Protein AF-A0A6P5XX52-F1 (afdb_monomer_lite)

Organism: Durio zibethinus (NCBI:txid66656)

Structure (mmCIF, N/CA/C/O backbone):
data_AF-A0A6P5XX52-F1
#
_entry.id   AF-A0A6P5XX52-F1
#
loop_
_atom_site.group_PDB
_atom_site.id
_atom_site.type_symbol
_atom_site.label_atom_id
_atom_site.label_alt_id
_atom_site.label_comp_id
_atom_site.label_asym_id
_atom_site.label_entity_id
_atom_site.label_seq_id
_atom_site.pdbx_PDB_ins_code
_atom_site.Cartn_x
_atom_site.Cartn_y
_atom_site.Cartn_z
_atom_site.occupancy
_atom_site.B_iso_or_equiv
_atom_site.auth_seq_id
_atom_site.auth_comp_id
_atom_site.auth_asym_id
_atom_site.auth_atom_id
_atom_site.pdbx_PDB_model_num
ATOM 1 N N . MET A 1 1 ? -15.992 -37.142 8.535 1.00 37.41 1 MET A N 1
ATOM 2 C CA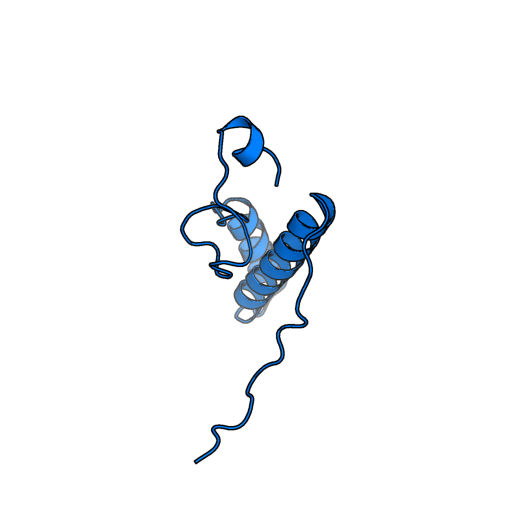 . MET A 1 1 ? -15.268 -36.743 7.311 1.00 37.41 1 MET A CA 1
ATOM 3 C C . MET A 1 1 ? -14.630 -35.395 7.610 1.00 37.41 1 MET A C 1
ATOM 5 O O . MET A 1 1 ? -15.252 -34.357 7.424 1.00 37.41 1 MET A O 1
ATOM 9 N N . GLU A 1 2 ? -13.461 -35.438 8.248 1.00 37.69 2 GLU A N 1
ATOM 10 C CA . GLU A 1 2 ? -12.690 -34.258 8.644 1.00 37.69 2 GLU A CA 1
ATOM 11 C C . GLU A 1 2 ? -12.179 -33.550 7.391 1.00 37.69 2 GLU A C 1
ATOM 13 O O . GLU A 1 2 ? -11.558 -34.168 6.526 1.00 37.69 2 GLU A O 1
ATOM 18 N N . ARG A 1 3 ? -12.468 -32.254 7.265 1.00 43.25 3 ARG A N 1
ATOM 19 C CA . ARG A 1 3 ? -11.811 -31.423 6.261 1.00 43.25 3 ARG A CA 1
ATOM 20 C C . ARG A 1 3 ? -10.563 -30.835 6.895 1.00 43.25 3 ARG A C 1
ATOM 22 O O . ARG A 1 3 ? -10.630 -30.075 7.854 1.00 43.25 3 ARG A O 1
ATOM 29 N N . HIS A 1 4 ? -9.448 -31.281 6.337 1.00 43.09 4 HIS A N 1
ATOM 30 C CA . HIS A 1 4 ? -8.088 -30.864 6.602 1.00 43.09 4 HIS A CA 1
ATOM 31 C C . HIS A 1 4 ? -7.963 -29.336 6.636 1.00 43.09 4 HIS A C 1
ATOM 33 O O . HIS A 1 4 ? -8.484 -28.638 5.766 1.00 43.09 4 HIS A O 1
ATOM 39 N N . ALA A 1 5 ? -7.242 -28.844 7.641 1.00 52.72 5 ALA A N 1
ATOM 40 C CA . ALA A 1 5 ? -6.872 -27.448 7.803 1.00 52.72 5 ALA A CA 1
ATOM 41 C C . ALA A 1 5 ? -6.079 -26.936 6.586 1.00 52.72 5 ALA A C 1
ATOM 43 O O . ALA A 1 5 ? -5.055 -27.511 6.219 1.00 52.72 5 ALA A O 1
ATOM 44 N N . THR A 1 6 ? -6.521 -25.829 5.988 1.00 47.44 6 THR A N 1
ATOM 45 C CA . THR A 1 6 ? -5.784 -25.126 4.928 1.00 47.44 6 THR A CA 1
ATOM 46 C C . THR A 1 6 ? -5.631 -23.656 5.298 1.00 47.44 6 THR A C 1
ATOM 48 O O . THR A 1 6 ? -6.540 -22.858 5.082 1.00 47.44 6 THR A O 1
ATOM 51 N N . GLY A 1 7 ? -4.461 -23.324 5.847 1.00 45.31 7 GLY A N 1
ATOM 52 C CA . GLY A 1 7 ? -4.008 -21.957 6.091 1.00 45.31 7 GLY A CA 1
ATOM 53 C C . GLY A 1 7 ? -4.234 -21.494 7.523 1.00 45.31 7 GLY A C 1
ATOM 54 O O . GLY A 1 7 ? -5.236 -20.856 7.826 1.00 45.31 7 GLY A O 1
ATOM 55 N N . SER A 1 8 ? -3.280 -21.779 8.407 1.00 44.47 8 SER A N 1
ATOM 56 C CA . SER A 1 8 ? -3.193 -21.098 9.695 1.00 44.47 8 SER A CA 1
ATOM 57 C C . SER A 1 8 ? -2.969 -19.608 9.433 1.00 44.47 8 SER A C 1
ATOM 59 O O . SER A 1 8 ? -1.837 -19.177 9.223 1.00 44.47 8 SER A O 1
ATOM 61 N N . PHE A 1 9 ? -4.026 -18.799 9.466 1.00 52.84 9 PHE A N 1
ATOM 62 C CA . PHE A 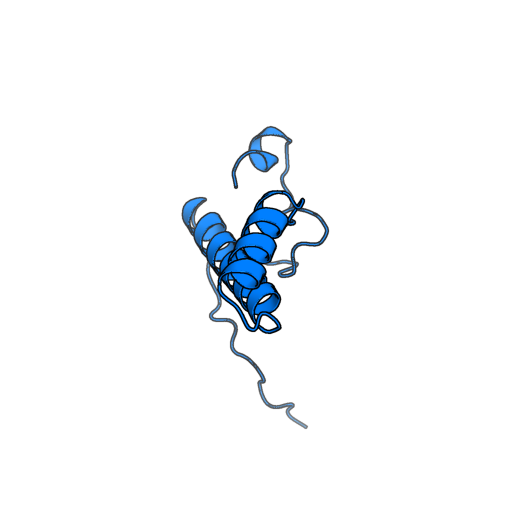1 9 ? -3.841 -17.444 9.955 1.00 52.84 9 PHE A CA 1
ATOM 63 C C . PHE A 1 9 ? -3.335 -17.632 11.379 1.00 52.84 9 PHE A C 1
ATOM 65 O O . PHE A 1 9 ? -4.035 -18.182 12.230 1.00 52.84 9 PHE A O 1
ATOM 72 N N . LEU A 1 10 ? -2.067 -17.285 11.605 1.00 57.16 10 LEU A N 1
ATOM 73 C CA . LEU A 1 10 ? -1.588 -16.967 12.940 1.00 57.16 10 LEU A CA 1
ATOM 74 C C . LEU A 1 10 ? -2.687 -16.093 13.541 1.00 57.16 10 LEU A C 1
ATOM 76 O O . LEU A 1 10 ? -2.983 -15.048 12.966 1.00 57.16 10 LEU A O 1
ATOM 80 N N . ASN A 1 11 ? -3.378 -16.573 14.577 1.00 63.28 11 ASN A N 1
ATOM 81 C CA . ASN A 1 11 ? -4.396 -15.785 15.259 1.00 63.28 11 ASN A CA 1
ATOM 82 C C . ASN A 1 11 ? -3.685 -14.533 15.772 1.00 63.28 11 ASN A C 1
ATOM 84 O O . ASN A 1 11 ? -2.986 -14.581 16.783 1.00 63.28 11 ASN A O 1
ATOM 88 N N . PHE A 1 12 ? -3.751 -13.458 14.994 1.00 72.38 12 PHE A N 1
ATOM 89 C CA . PHE A 1 12 ? -3.033 -12.239 15.281 1.00 72.38 12 PHE A CA 1
ATOM 90 C C . PHE A 1 12 ? -3.933 -11.418 16.186 1.00 72.38 12 PHE A C 1
ATOM 92 O O . PHE A 1 12 ? -4.937 -10.855 15.753 1.00 72.38 12 PHE A O 1
ATOM 99 N N . ASP A 1 13 ? -3.605 -11.452 17.471 1.00 79.88 13 ASP A N 1
ATOM 100 C CA . ASP A 1 13 ? -4.322 -10.720 18.500 1.00 79.88 13 ASP A CA 1
ATOM 101 C C . ASP A 1 13 ? -3.981 -9.229 18.380 1.00 79.88 13 ASP A C 1
ATOM 103 O O . ASP A 1 13 ? -2.858 -8.813 18.671 1.00 79.88 13 ASP A O 1
ATOM 107 N N . ILE A 1 14 ? -4.932 -8.434 17.889 1.00 80.94 14 ILE A N 1
ATOM 108 C CA . ILE A 1 14 ? -4.754 -6.995 17.676 1.00 80.94 14 ILE A CA 1
ATOM 109 C C . ILE A 1 14 ? -4.919 -6.289 19.016 1.00 80.94 14 ILE A C 1
ATOM 111 O O . ILE A 1 14 ? -6.036 -6.103 19.500 1.00 80.94 14 ILE A O 1
ATOM 115 N N . LYS A 1 15 ? -3.803 -5.852 19.602 1.00 83.69 15 LYS A N 1
ATOM 116 C CA . LYS A 1 15 ? -3.779 -5.226 20.932 1.00 83.69 15 LYS A CA 1
ATOM 117 C C . LYS A 1 15 ? -3.652 -3.713 20.875 1.00 83.69 15 LYS A C 1
ATOM 119 O O . LYS A 1 15 ? -3.991 -3.029 21.838 1.00 83.69 15 LYS A O 1
ATOM 124 N N . SER A 1 16 ? -3.142 -3.183 19.770 1.00 82.06 16 SER A N 1
ATOM 125 C CA . SER A 1 16 ? -2.753 -1.784 19.658 1.00 82.06 16 SER A CA 1
ATOM 126 C C . SER A 1 16 ? -2.991 -1.210 18.257 1.00 82.06 16 SER A C 1
ATOM 128 O O . SER A 1 16 ? -3.154 -1.950 17.285 1.00 82.06 16 SER A O 1
ATOM 130 N N . PRO A 1 17 ? -2.975 0.125 18.105 1.00 82.75 17 PRO A N 1
ATOM 131 C CA . PRO A 1 17 ? -2.958 0.757 16.786 1.00 82.75 17 PRO A CA 1
ATOM 132 C C . PRO A 1 17 ? -1.755 0.336 15.923 1.00 82.75 17 PRO A C 1
ATOM 134 O O . PRO A 1 17 ? -1.900 0.187 14.714 1.00 82.75 17 PRO A O 1
ATOM 137 N N . ALA A 1 18 ? -0.591 0.074 16.531 1.00 86.50 18 ALA A N 1
ATOM 138 C CA . ALA A 1 18 ? 0.606 -0.362 15.806 1.00 86.50 18 ALA A CA 1
ATOM 139 C C . ALA A 1 18 ? 0.414 -1.729 15.125 1.00 86.50 18 ALA A C 1
ATOM 141 O O . ALA A 1 18 ? 0.904 -1.946 14.019 1.00 86.50 18 ALA A O 1
ATOM 142 N N . ASP A 1 19 ? -0.360 -2.619 15.745 1.00 85.31 19 ASP A N 1
ATOM 143 C CA . ASP A 1 19 ? -0.726 -3.920 15.180 1.00 85.31 19 ASP A CA 1
ATOM 144 C C . ASP A 1 19 ? -1.576 -3.757 13.910 1.00 85.31 19 ASP A C 1
ATOM 146 O O . ASP A 1 19 ? -1.365 -4.450 12.912 1.00 85.31 19 ASP A O 1
ATOM 150 N N . LYS A 1 20 ? -2.499 -2.783 13.908 1.00 85.19 20 LYS A N 1
ATOM 151 C CA . LYS A 1 20 ? -3.308 -2.446 12.726 1.00 85.19 20 LYS A CA 1
ATOM 152 C C . LYS A 1 20 ? -2.437 -1.911 11.593 1.00 85.19 20 LYS A C 1
ATOM 154 O O . LYS A 1 20 ? -2.594 -2.352 10.452 1.00 85.19 20 LYS A O 1
ATOM 159 N N . LEU A 1 21 ? -1.490 -1.030 11.919 1.00 88.12 21 LEU A N 1
ATOM 160 C CA . LEU A 1 21 ? -0.533 -0.492 10.957 1.00 88.12 21 LEU A CA 1
ATOM 161 C C . LEU A 1 21 ? 0.345 -1.601 10.365 1.00 88.12 21 LEU A C 1
ATOM 163 O O . LEU A 1 21 ? 0.535 -1.647 9.153 1.00 88.12 21 LEU A O 1
ATOM 167 N N . LEU A 1 22 ? 0.835 -2.538 11.181 1.00 89.62 22 LEU A N 1
ATOM 168 C CA . LEU A 1 22 ? 1.642 -3.663 10.704 1.00 89.62 22 LEU A CA 1
ATOM 169 C C . LEU A 1 22 ? 0.869 -4.547 9.713 1.00 89.62 22 LEU A C 1
ATOM 171 O O . LEU A 1 22 ? 1.409 -4.928 8.669 1.00 89.62 22 LEU A O 1
ATOM 175 N N . ILE A 1 23 ? -0.402 -4.843 10.005 1.00 88.81 23 ILE A N 1
ATOM 176 C CA . ILE A 1 23 ? -1.264 -5.592 9.081 1.00 88.81 23 ILE A CA 1
ATOM 177 C C . ILE A 1 23 ? -1.478 -4.800 7.789 1.00 88.81 23 ILE A C 1
ATOM 179 O O . ILE A 1 23 ? -1.352 -5.367 6.702 1.00 88.81 23 ILE A O 1
ATOM 183 N N . TYR A 1 24 ? -1.769 -3.499 7.889 1.00 91.44 24 TYR A N 1
ATOM 184 C CA . TYR A 1 24 ? -1.956 -2.645 6.719 1.00 91.44 24 TYR A CA 1
ATOM 185 C C . TYR A 1 24 ? -0.702 -2.592 5.842 1.00 91.44 24 TYR A C 1
ATOM 187 O O . TYR A 1 24 ? -0.797 -2.817 4.639 1.00 91.44 24 TYR A O 1
ATOM 195 N N . LEU A 1 25 ? 0.479 -2.385 6.428 1.00 93.56 25 LEU A N 1
ATOM 196 C CA . LEU A 1 25 ? 1.749 -2.369 5.700 1.00 93.56 25 LEU A CA 1
ATOM 197 C C . LEU A 1 25 ? 2.030 -3.715 5.028 1.00 93.56 25 LEU A C 1
ATOM 199 O O . LEU A 1 25 ? 2.417 -3.748 3.862 1.00 93.56 25 LEU A O 1
ATOM 203 N N . THR A 1 26 ? 1.771 -4.829 5.717 1.00 93.31 26 THR A N 1
ATOM 204 C CA . THR A 1 26 ? 1.922 -6.175 5.141 1.00 93.31 26 THR A CA 1
ATOM 205 C C . THR A 1 26 ? 0.988 -6.376 3.945 1.00 93.31 26 THR A C 1
ATOM 207 O O . THR A 1 26 ? 1.396 -6.885 2.899 1.00 93.31 26 THR A O 1
ATOM 210 N N . PHE A 1 27 ? -0.269 -5.947 4.059 1.00 93.12 27 PHE A N 1
ATOM 211 C CA . PHE A 1 27 ? -1.220 -5.959 2.951 1.00 93.12 27 PHE A CA 1
ATOM 212 C C . PHE A 1 27 ? -0.771 -5.064 1.787 1.00 93.12 27 PHE A C 1
ATOM 214 O O . PHE A 1 27 ? -0.771 -5.511 0.639 1.00 93.12 27 PHE A O 1
ATOM 221 N N . TYR A 1 28 ? -0.348 -3.835 2.078 1.00 95.75 28 TYR A N 1
ATOM 222 C CA . TYR A 1 28 ? 0.072 -2.856 1.080 1.00 95.75 28 TYR A CA 1
ATOM 223 C C . TYR A 1 28 ? 1.314 -3.328 0.314 1.00 95.75 28 TYR A C 1
ATOM 225 O O . TYR A 1 28 ? 1.366 -3.210 -0.909 1.00 95.75 28 TYR A O 1
ATOM 233 N N . ILE A 1 29 ? 2.278 -3.950 1.001 1.00 97.00 29 ILE A N 1
ATOM 234 C CA . ILE A 1 29 ? 3.442 -4.587 0.371 1.00 97.00 29 ILE A CA 1
ATOM 235 C C . ILE A 1 29 ? 2.991 -5.697 -0.581 1.00 97.00 29 ILE A C 1
ATOM 237 O O . ILE A 1 29 ? 3.435 -5.731 -1.723 1.00 97.00 29 ILE A O 1
ATOM 241 N N . ASN A 1 30 ? 2.069 -6.570 -0.168 1.00 96.44 30 ASN A N 1
ATOM 242 C CA . ASN A 1 30 ? 1.543 -7.613 -1.055 1.00 96.44 30 ASN A CA 1
ATOM 243 C C . ASN A 1 30 ? 0.823 -7.032 -2.282 1.00 96.44 30 ASN A C 1
ATOM 245 O O . ASN A 1 30 ? 0.934 -7.575 -3.381 1.00 96.44 30 ASN A O 1
ATOM 249 N N . LEU A 1 31 ? 0.100 -5.924 -2.119 1.00 96.00 31 LEU A N 1
ATOM 250 C CA . LEU A 1 31 ? -0.539 -5.225 -3.231 1.00 96.00 31 LEU A CA 1
ATOM 251 C C . LEU A 1 31 ? 0.501 -4.627 -4.193 1.00 96.00 31 LEU A C 1
ATOM 253 O O . LEU A 1 31 ? 0.377 -4.801 -5.405 1.00 96.00 31 LEU A O 1
ATOM 257 N N . ALA A 1 32 ? 1.550 -3.995 -3.664 1.00 97.62 32 ALA A N 1
ATOM 258 C CA . ALA A 1 32 ? 2.677 -3.488 -4.442 1.00 97.62 32 ALA A CA 1
ATOM 259 C C . ALA A 1 32 ? 3.391 -4.610 -5.211 1.00 97.62 32 ALA A C 1
ATOM 261 O O . ALA A 1 32 ? 3.615 -4.480 -6.412 1.00 97.62 32 ALA A O 1
ATOM 262 N N . LEU A 1 33 ? 3.669 -5.741 -4.556 1.00 97.94 33 LEU A N 1
ATOM 263 C CA . LEU A 1 33 ? 4.273 -6.916 -5.188 1.00 97.94 3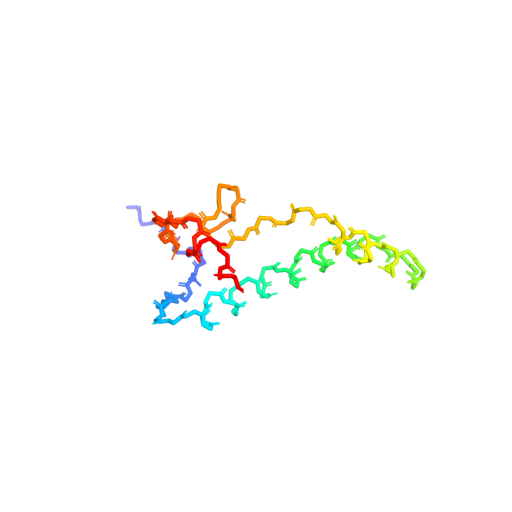3 LEU A CA 1
ATOM 264 C C . LEU A 1 33 ? 3.407 -7.455 -6.335 1.00 97.94 33 LEU A C 1
ATOM 266 O O . LEU A 1 33 ? 3.930 -7.713 -7.415 1.00 97.94 33 LEU A O 1
ATOM 270 N N . LYS A 1 34 ? 2.081 -7.533 -6.156 1.00 97.06 34 LYS A N 1
ATOM 271 C CA . LYS A 1 34 ? 1.149 -7.918 -7.234 1.00 97.06 34 LYS A CA 1
ATOM 272 C C . LYS A 1 34 ? 1.167 -6.944 -8.412 1.00 97.06 34 LYS A C 1
ATOM 274 O O . LYS A 1 34 ? 1.081 -7.370 -9.558 1.00 97.06 34 LYS A O 1
ATOM 279 N N . ARG A 1 35 ? 1.277 -5.633 -8.162 1.00 96.56 35 ARG A N 1
ATOM 280 C CA . ARG A 1 35 ? 1.405 -4.635 -9.243 1.00 96.56 35 ARG A CA 1
ATOM 281 C C . ARG A 1 35 ? 2.727 -4.769 -9.994 1.00 96.56 35 ARG A C 1
ATOM 283 O O . ARG A 1 35 ? 2.755 -4.542 -11.200 1.00 96.56 35 ARG A O 1
ATOM 290 N N . LEU A 1 36 ? 3.790 -5.154 -9.293 1.00 98.12 36 LEU A N 1
ATOM 291 C CA . LEU A 1 36 ? 5.118 -5.353 -9.865 1.00 98.12 36 LEU A CA 1
ATOM 292 C C . LEU A 1 36 ? 5.269 -6.672 -10.633 1.00 98.12 36 LEU A C 1
ATOM 294 O O . LEU A 1 36 ? 6.133 -6.743 -11.500 1.00 98.12 36 LEU A O 1
ATOM 298 N N . GLU A 1 37 ? 4.438 -7.685 -10.368 1.00 96.94 37 GLU A N 1
ATOM 299 C CA . GLU A 1 37 ? 4.533 -9.027 -10.973 1.00 96.94 37 GLU A CA 1
ATOM 300 C C . GLU A 1 37 ? 4.579 -9.003 -12.515 1.00 96.94 37 GLU A C 1
ATOM 302 O O . GLU A 1 37 ? 5.263 -9.816 -13.136 1.00 96.94 37 GLU A O 1
ATOM 307 N N . GLY A 1 38 ? 3.895 -8.040 -13.144 1.00 92.25 38 GLY A N 1
ATOM 308 C CA . GLY A 1 38 ? 3.870 -7.873 -14.601 1.00 92.25 38 GLY A CA 1
ATOM 309 C C . GLY A 1 38 ? 4.925 -6.923 -15.182 1.00 92.25 38 GLY A C 1
ATOM 310 O O . GLY A 1 38 ? 5.061 -6.855 -16.404 1.00 92.25 38 GLY A O 1
ATOM 311 N N . CYS A 1 39 ? 5.655 -6.171 -14.356 1.00 98.00 39 CYS A N 1
ATOM 312 C CA . CYS A 1 39 ? 6.604 -5.159 -14.823 1.00 98.00 39 CYS A CA 1
ATOM 313 C C . CYS A 1 39 ? 7.918 -5.805 -15.280 1.00 98.00 39 CYS A C 1
ATOM 315 O O . CYS A 1 39 ? 8.548 -6.554 -14.535 1.00 98.00 39 CYS A O 1
ATOM 317 N N . ARG A 1 40 ? 8.368 -5.491 -16.500 1.00 97.75 40 ARG A N 1
ATOM 318 C CA . ARG A 1 40 ? 9.603 -6.048 -17.085 1.00 97.75 40 ARG A CA 1
ATOM 319 C C . ARG A 1 40 ? 10.780 -5.079 -16.998 1.00 97.75 40 ARG A C 1
ATOM 321 O O . ARG A 1 40 ? 11.920 -5.485 -17.209 1.00 97.75 40 ARG A O 1
ATOM 328 N N . THR A 1 41 ? 10.517 -3.810 -16.686 1.00 98.50 41 THR A N 1
ATOM 329 C CA . THR A 1 41 ? 11.538 -2.763 -16.573 1.00 98.50 41 THR A CA 1
ATOM 330 C C . THR A 1 41 ? 11.393 -1.951 -15.288 1.00 98.50 41 THR A C 1
ATOM 332 O O . THR A 1 41 ? 10.310 -1.842 -14.708 1.00 98.50 41 THR A O 1
ATOM 335 N N . LEU A 1 42 ? 12.489 -1.312 -14.867 1.00 98.06 42 LEU A N 1
ATOM 336 C CA . LEU A 1 42 ? 12.490 -0.394 -13.725 1.00 98.06 42 LEU A CA 1
ATOM 337 C C . LEU A 1 42 ?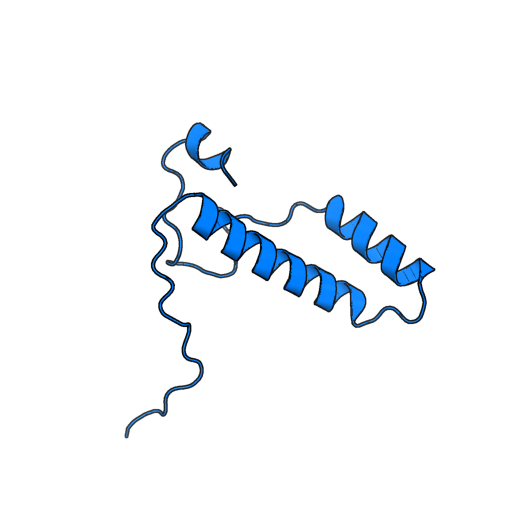 11.525 0.784 -13.929 1.00 98.06 42 LEU A C 1
ATOM 339 O O . LEU A 1 42 ? 10.873 1.211 -12.978 1.00 98.06 42 LEU A O 1
ATOM 343 N N . ALA A 1 43 ? 11.412 1.297 -15.158 1.00 98.44 43 ALA A N 1
ATOM 344 C CA . ALA A 1 43 ? 10.527 2.413 -15.478 1.00 98.44 43 ALA A CA 1
ATOM 345 C C . ALA A 1 43 ? 9.048 2.028 -15.311 1.00 98.44 43 ALA A C 1
ATOM 347 O O . ALA A 1 43 ? 8.286 2.764 -14.683 1.00 98.44 43 ALA A O 1
ATOM 348 N N . GLU A 1 44 ? 8.653 0.854 -15.814 1.00 98.25 44 GLU A N 1
ATOM 349 C CA . GLU A 1 44 ? 7.300 0.313 -15.631 1.00 98.25 44 GLU A CA 1
ATOM 350 C C . GLU A 1 44 ? 6.988 0.078 -14.153 1.00 98.25 44 GLU A C 1
ATOM 352 O O . GLU A 1 44 ? 5.949 0.532 -13.675 1.00 98.25 44 GLU A O 1
ATOM 357 N N . GLY A 1 45 ? 7.908 -0.558 -13.419 1.00 98.44 45 GLY A N 1
ATOM 358 C CA . GLY A 1 45 ? 7.742 -0.819 -11.989 1.00 98.44 45 GLY A CA 1
ATOM 359 C C . GLY A 1 45 ? 7.613 0.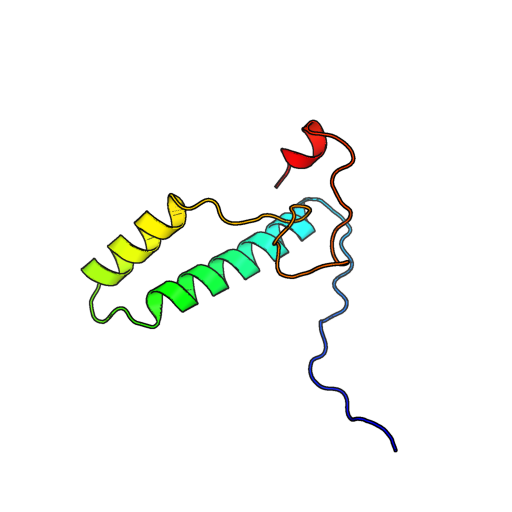466 -11.171 1.00 98.44 45 GLY A C 1
ATOM 360 O O . GLY A 1 45 ? 6.693 0.605 -10.369 1.00 98.44 45 GLY A O 1
ATOM 361 N N . THR A 1 46 ? 8.475 1.451 -11.434 1.00 98.38 46 THR A N 1
ATOM 362 C CA . THR A 1 46 ? 8.416 2.772 -10.787 1.00 98.38 46 THR A CA 1
ATOM 363 C C . THR A 1 46 ? 7.070 3.445 -11.039 1.00 98.38 46 THR A C 1
ATOM 365 O O . THR A 1 46 ? 6.425 3.909 -10.099 1.00 98.38 46 THR A O 1
ATOM 368 N N . LYS A 1 47 ? 6.599 3.449 -12.293 1.00 98.19 47 LYS A N 1
ATOM 369 C CA . LYS A 1 47 ? 5.291 4.012 -12.646 1.00 98.19 47 LYS A CA 1
ATOM 370 C C . LYS A 1 47 ? 4.146 3.272 -11.949 1.00 98.19 47 LYS A C 1
ATOM 372 O O . LYS A 1 47 ? 3.223 3.920 -11.462 1.00 98.19 47 LYS A O 1
ATOM 377 N N . ALA A 1 48 ? 4.201 1.942 -11.874 1.00 98.12 48 ALA A N 1
ATOM 378 C CA . ALA A 1 48 ? 3.181 1.133 -11.211 1.00 98.12 48 ALA A CA 1
ATOM 379 C C . ALA A 1 48 ? 3.079 1.439 -9.707 1.00 98.12 48 ALA A C 1
ATOM 381 O O . ALA A 1 48 ? 1.971 1.580 -9.194 1.00 98.12 48 ALA A O 1
ATOM 382 N N . ILE A 1 49 ? 4.213 1.603 -9.016 1.00 98.06 49 ILE A N 1
ATOM 383 C CA . ILE A 1 49 ? 4.238 1.945 -7.586 1.00 98.06 49 ILE A CA 1
ATOM 384 C C . ILE A 1 49 ? 3.796 3.387 -7.328 1.00 98.06 49 ILE A C 1
ATOM 386 O O . ILE A 1 49 ? 3.030 3.619 -6.395 1.00 98.06 49 ILE A O 1
ATOM 390 N N . ILE A 1 50 ? 4.213 4.347 -8.162 1.00 97.94 50 ILE A N 1
ATOM 391 C CA . ILE A 1 50 ? 3.730 5.736 -8.067 1.00 97.94 50 ILE A CA 1
ATOM 392 C C . ILE A 1 50 ? 2.210 5.776 -8.227 1.00 97.94 50 ILE A C 1
ATOM 394 O O . ILE A 1 50 ? 1.528 6.388 -7.411 1.00 97.94 50 ILE A O 1
ATOM 398 N N . ASN A 1 51 ? 1.673 5.086 -9.238 1.00 97.81 51 ASN A N 1
ATOM 399 C CA . ASN A 1 51 ? 0.231 5.022 -9.458 1.00 97.81 51 ASN A CA 1
ATOM 400 C C . ASN A 1 51 ? -0.492 4.374 -8.273 1.00 97.81 51 ASN A C 1
ATOM 402 O O . ASN A 1 51 ? -1.497 4.916 -7.830 1.00 97.81 51 ASN A O 1
ATOM 406 N N . LEU A 1 52 ? 0.043 3.279 -7.718 1.00 97.19 52 LEU A N 1
ATOM 407 C CA . LEU A 1 52 ? -0.520 2.650 -6.523 1.00 97.19 52 LEU A CA 1
ATOM 408 C C . LEU A 1 52 ? -0.596 3.630 -5.339 1.00 97.19 52 LEU A C 1
ATOM 410 O O . LEU A 1 52 ? -1.606 3.654 -4.647 1.00 97.19 52 LEU A O 1
ATOM 414 N N . GLY A 1 53 ? 0.425 4.469 -5.139 1.00 94.44 53 GLY A N 1
ATOM 415 C CA . GLY A 1 53 ? 0.427 5.493 -4.085 1.00 94.44 53 GLY A CA 1
ATOM 416 C C . GLY A 1 53 ? -0.617 6.603 -4.259 1.00 94.44 53 GLY A C 1
ATOM 417 O O . GLY A 1 53 ? -0.911 7.310 -3.299 1.00 94.44 53 GLY A O 1
ATOM 418 N N . LEU A 1 54 ? -1.182 6.758 -5.460 1.00 96.38 54 LEU A N 1
ATOM 419 C CA . LEU A 1 54 ? -2.264 7.703 -5.757 1.00 96.38 54 LEU A CA 1
ATOM 420 C C . LEU A 1 54 ? -3.655 7.050 -5.684 1.00 96.38 54 LEU A C 1
ATOM 422 O O . LEU A 1 54 ? -4.666 7.752 -5.696 1.00 96.38 54 LEU A O 1
ATOM 426 N N . GLU A 1 55 ? -3.727 5.719 -5.642 1.00 95.19 55 GLU A N 1
ATOM 427 C CA . GLU A 1 55 ? -4.986 4.984 -5.566 1.00 95.19 55 GLU A CA 1
ATOM 428 C C . GLU A 1 55 ? -5.576 5.027 -4.151 1.00 95.19 55 GLU A C 1
ATOM 430 O O . GLU A 1 55 ? -4.865 4.998 -3.144 1.00 95.19 55 GLU A O 1
ATOM 435 N N . LYS A 1 56 ? -6.912 5.022 -4.059 1.00 91.75 56 LYS A N 1
ATOM 436 C CA . LYS A 1 56 ? -7.601 4.826 -2.781 1.00 91.75 56 LYS A CA 1
ATOM 437 C C . LYS A 1 56 ? -7.571 3.343 -2.406 1.00 91.75 56 LYS A C 1
ATOM 439 O O . LYS A 1 56 ? -8.463 2.581 -2.778 1.00 91.75 56 LYS A O 1
ATOM 444 N N . VAL A 1 57 ? -6.540 2.945 -1.672 1.00 92.50 57 VAL A N 1
ATOM 445 C CA . VAL A 1 57 ? -6.421 1.596 -1.109 1.00 92.50 57 VAL A CA 1
ATOM 446 C C . VAL A 1 57 ? -7.272 1.505 0.166 1.00 92.50 57 VAL A C 1
ATOM 448 O O . VAL A 1 57 ? -7.157 2.386 1.018 1.00 92.50 57 VAL A O 1
ATOM 451 N N . PRO A 1 58 ? -8.135 0.479 0.317 1.00 90.00 58 PRO A N 1
ATOM 452 C CA . PRO A 1 58 ? -8.934 0.319 1.525 1.00 90.00 58 PRO A CA 1
ATOM 453 C C . PRO A 1 58 ? -8.032 0.047 2.725 1.00 90.00 58 PRO A C 1
ATOM 455 O O . PRO A 1 58 ? -6.996 -0.616 2.612 1.00 90.00 58 PRO A O 1
ATOM 458 N N . VAL A 1 59 ? -8.466 0.515 3.886 1.00 86.88 59 VAL A N 1
ATOM 459 C CA . VAL A 1 59 ? -7.700 0.420 5.130 1.00 86.88 59 VAL A CA 1
ATOM 460 C C . VAL A 1 59 ? -8.432 -0.400 6.193 1.00 86.88 59 VAL A C 1
ATOM 462 O O . VAL A 1 59 ? -9.636 -0.640 6.056 1.00 86.88 59 VAL A O 1
ATOM 465 N N . PRO A 1 60 ? -7.746 -0.869 7.253 1.00 84.25 60 PRO A N 1
ATOM 466 C CA . PRO A 1 60 ? -8.393 -1.604 8.331 1.00 84.25 60 PRO A CA 1
ATOM 467 C C . PRO A 1 60 ? -9.631 -0.888 8.889 1.00 84.25 60 PRO A C 1
ATOM 469 O O . PRO A 1 60 ? -9.557 0.258 9.319 1.00 84.25 60 PRO A O 1
ATOM 472 N N . GLY A 1 61 ? -10.770 -1.584 8.900 1.00 77.06 61 GLY A N 1
ATOM 473 C CA . GLY A 1 61 ? -12.053 -1.042 9.363 1.00 77.06 61 GLY A CA 1
ATOM 474 C C . GLY A 1 61 ? -12.923 -0.404 8.270 1.00 77.06 61 GLY A C 1
ATOM 475 O O . GLY A 1 61 ? -14.101 -0.157 8.524 1.00 77.06 61 GLY A O 1
ATOM 476 N N . GLU A 1 62 ? -12.412 -0.190 7.052 1.00 82.25 62 GLU A N 1
ATOM 477 C CA . GLU A 1 62 ? -13.234 0.219 5.907 1.00 82.25 62 GLU A CA 1
ATOM 478 C C . GLU A 1 62 ? -13.891 -0.973 5.196 1.00 82.25 62 GLU A C 1
ATOM 480 O O . GLU A 1 62 ? -13.361 -2.088 5.130 1.00 82.25 62 GLU A O 1
ATOM 485 N N . SER A 1 63 ? -15.050 -0.709 4.584 1.00 78.94 63 SER A N 1
ATOM 486 C CA . SER A 1 63 ? -15.675 -1.650 3.654 1.00 78.94 63 SER A CA 1
ATOM 487 C C . SER A 1 63 ? -14.743 -1.913 2.469 1.00 78.94 63 SER A C 1
ATOM 489 O O . SER A 1 63 ? -14.341 -0.984 1.773 1.00 78.94 63 SER A O 1
ATOM 491 N N . GLY A 1 64 ? -14.440 -3.186 2.211 1.00 84.38 64 GLY A N 1
ATOM 492 C CA . GLY A 1 64 ? -13.557 -3.612 1.120 1.00 84.38 64 GLY A CA 1
ATOM 493 C C . GLY A 1 64 ? -12.139 -3.996 1.552 1.00 84.38 64 GLY A C 1
ATOM 494 O O . GLY A 1 64 ? -11.381 -4.492 0.720 1.00 84.38 64 GLY A O 1
ATOM 495 N N . PHE A 1 65 ? -11.777 -3.841 2.831 1.00 88.31 65 PHE A N 1
ATOM 496 C CA . PHE A 1 65 ? -10.524 -4.397 3.344 1.00 88.31 65 PHE A CA 1
ATOM 497 C C . PHE A 1 65 ? -10.594 -5.940 3.387 1.00 88.31 65 PHE A C 1
ATOM 499 O O . PHE A 1 65 ? -11.583 -6.488 3.880 1.00 88.31 65 PHE A O 1
ATOM 506 N N . PRO A 1 66 ? -9.579 -6.675 2.891 1.00 86.06 66 PRO A N 1
ATOM 507 C CA . PRO A 1 66 ? -9.689 -8.112 2.599 1.00 86.06 66 PRO A CA 1
ATOM 508 C C . PRO A 1 66 ? -9.666 -9.030 3.832 1.00 86.06 66 PRO A C 1
ATOM 510 O O . PRO A 1 66 ? -9.678 -10.250 3.676 1.00 86.06 66 PRO A O 1
ATOM 513 N N . PHE A 1 67 ? -9.641 -8.470 5.044 1.00 83.38 67 PHE A N 1
ATOM 514 C CA . PHE A 1 67 ? -9.642 -9.216 6.306 1.00 83.38 67 PHE A CA 1
ATOM 515 C C . PHE A 1 67 ? -10.897 -8.888 7.133 1.00 83.38 67 PHE A C 1
ATOM 517 O O . PHE A 1 67 ? -10.804 -8.221 8.170 1.00 83.38 67 PHE A O 1
ATOM 524 N N . PRO A 1 68 ? -12.092 -9.305 6.668 1.00 71.75 68 PRO A N 1
ATOM 525 C CA . PRO A 1 68 ? -13.334 -9.067 7.393 1.00 71.75 68 PRO A CA 1
ATOM 526 C C . PRO A 1 68 ? -13.308 -9.775 8.753 1.00 71.75 68 PRO A C 1
ATOM 528 O O . PRO A 1 68 ? -12.780 -10.876 8.883 1.00 71.75 68 PRO A O 1
ATOM 531 N N . GLY A 1 69 ? -13.873 -9.136 9.779 1.00 73.50 69 GLY A N 1
ATOM 532 C CA . GLY A 1 69 ? -13.945 -9.688 11.138 1.00 73.50 69 GLY A CA 1
ATOM 533 C C . GLY A 1 69 ? -12.649 -9.596 11.951 1.00 73.50 69 GLY A C 1
ATOM 534 O O . GLY A 1 69 ? -12.702 -9.776 13.163 1.00 73.50 69 GLY A O 1
ATOM 535 N N . LEU A 1 70 ? -11.514 -9.259 11.325 1.00 77.00 70 LEU A N 1
ATOM 536 C CA . LEU A 1 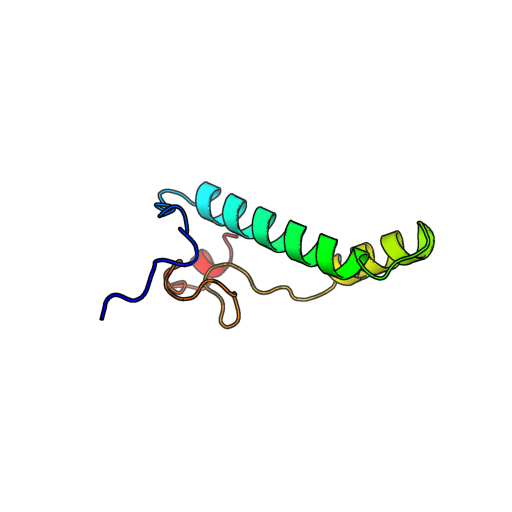70 ? -10.256 -9.008 12.034 1.00 77.00 70 LEU A CA 1
ATOM 537 C C . LEU A 1 70 ? -10.235 -7.613 12.685 1.00 77.00 70 LEU A C 1
ATOM 539 O O . LEU A 1 70 ? -9.614 -7.415 13.721 1.00 77.00 70 LEU A O 1
ATOM 543 N N . PHE A 1 71 ? -10.957 -6.648 12.113 1.00 74.25 71 PHE A N 1
ATOM 544 C CA . PHE A 1 71 ? -11.047 -5.282 12.628 1.00 74.25 71 PHE A CA 1
ATOM 545 C C . PHE A 1 71 ? -12.493 -4.926 12.950 1.00 74.25 71 PHE A C 1
ATOM 547 O O . PHE A 1 71 ? -13.395 -5.192 12.155 1.00 74.25 71 PHE A O 1
ATOM 554 N N . ALA A 1 72 ? -12.707 -4.281 14.097 1.00 66.12 72 ALA A N 1
ATOM 555 C CA . ALA A 1 72 ? -13.971 -3.616 14.377 1.00 66.12 72 ALA A CA 1
ATOM 556 C C . ALA A 1 72 ? -14.164 -2.441 13.405 1.00 66.12 72 ALA A C 1
ATOM 558 O O . ALA A 1 72 ? -13.202 -1.747 13.064 1.00 66.12 72 ALA A O 1
ATOM 559 N N . LEU A 1 73 ? -15.407 -2.212 12.975 1.00 63.53 73 LEU A N 1
ATOM 560 C CA . LEU A 1 73 ? -15.757 -1.009 12.223 1.00 63.53 73 LEU A CA 1
ATOM 561 C C . LEU A 1 73 ? -15.498 0.226 13.105 1.00 63.53 73 LEU A C 1
ATOM 563 O O . LEU A 1 73 ? -15.819 0.180 14.298 1.00 63.53 73 LEU A O 1
ATOM 567 N N . PRO A 1 74 ? -14.931 1.316 12.556 1.00 61.28 74 PRO A N 1
ATOM 568 C CA . PRO A 1 74 ? -14.690 2.530 13.324 1.00 61.28 74 PRO A CA 1
ATOM 569 C C . PRO A 1 74 ? -16.017 3.076 13.864 1.00 61.28 74 PRO A C 1
ATOM 571 O O . PRO A 1 74 ? -16.981 3.232 13.113 1.00 61.28 74 PRO A O 1
ATOM 574 N N . GLN A 1 75 ? -16.074 3.377 15.164 1.00 61.50 75 GLN A N 1
ATOM 575 C CA . GLN A 1 75 ? -17.289 3.894 15.807 1.00 61.50 75 GLN A CA 1
ATOM 576 C C . GLN A 1 75 ? -17.453 5.406 15.594 1.00 61.50 75 GLN A C 1
ATOM 578 O O . GLN A 1 75 ? -18.518 5.968 15.844 1.00 61.50 75 GLN A O 1
ATOM 583 N N . SER A 1 76 ? -16.406 6.083 15.109 1.00 61.84 76 SER A N 1
ATOM 584 C CA . SER A 1 76 ? -16.427 7.504 14.764 1.00 61.84 76 SER A CA 1
ATOM 585 C C . SER A 1 76 ? -15.461 7.840 13.622 1.00 61.84 76 SER A C 1
ATOM 587 O O . SER A 1 76 ? -14.484 7.129 13.385 1.00 61.84 76 SER A O 1
ATOM 589 N N . GLN A 1 77 ? -15.669 8.986 12.960 1.00 57.41 77 GLN A N 1
ATOM 590 C CA . GLN A 1 77 ? -14.724 9.516 11.961 1.00 57.41 77 GLN A CA 1
ATOM 591 C C . GLN A 1 77 ? -13.319 9.767 12.537 1.00 57.41 77 GLN A C 1
ATOM 593 O O . GLN A 1 77 ? -12.332 9.701 11.812 1.00 57.41 77 GLN A O 1
ATOM 598 N N . LYS A 1 78 ? -13.217 10.034 13.846 1.00 54.66 78 LYS A N 1
ATOM 599 C CA . LYS A 1 78 ? -11.940 10.270 14.530 1.00 54.66 78 LYS A CA 1
ATOM 600 C C . LYS A 1 78 ? -11.128 8.981 14.697 1.00 54.66 78 LYS A C 1
ATOM 602 O O . LYS A 1 78 ? -9.908 9.030 14.626 1.00 54.66 78 LYS A O 1
ATOM 607 N N . GLU A 1 79 ? -11.797 7.841 14.872 1.00 57.56 79 GLU A N 1
ATOM 608 C CA . GLU A 1 79 ? -11.157 6.517 14.852 1.00 57.56 79 GLU A CA 1
ATOM 609 C C . GLU A 1 79 ? -10.824 6.061 13.430 1.00 57.56 79 GLU A C 1
ATOM 611 O O . GLU A 1 79 ? -9.806 5.407 13.229 1.00 57.56 79 GLU A O 1
ATOM 616 N N . ALA A 1 80 ? -11.637 6.452 12.442 1.00 56.53 80 ALA A N 1
ATOM 617 C CA . ALA A 1 80 ? -11.368 6.182 11.029 1.00 56.53 80 ALA A CA 1
ATOM 618 C C . ALA A 1 80 ? -10.105 6.899 10.506 1.00 56.53 80 ALA A C 1
ATOM 620 O O . ALA A 1 80 ? -9.504 6.453 9.536 1.00 56.53 80 ALA A O 1
ATOM 621 N N . GLY A 1 81 ? -9.691 7.997 11.150 1.00 53.59 81 GLY A N 1
ATOM 622 C CA . GLY A 1 81 ? -8.476 8.742 10.806 1.00 53.59 81 GLY A CA 1
ATOM 623 C C . GLY A 1 81 ? -7.175 8.163 11.374 1.00 53.59 81 GLY A C 1
ATOM 624 O O . GLY A 1 81 ? -6.121 8.750 11.145 1.00 53.59 81 GLY A O 1
ATOM 625 N N . ILE A 1 82 ? -7.233 7.060 12.129 1.00 53.19 82 ILE A N 1
ATOM 626 C CA . ILE A 1 82 ? -6.055 6.395 12.697 1.00 53.19 82 ILE A CA 1
ATOM 627 C C . ILE A 1 82 ? -5.876 5.064 11.972 1.00 53.19 82 ILE A C 1
ATOM 629 O O . ILE A 1 82 ? -6.342 4.012 12.414 1.00 53.19 82 ILE A O 1
ATOM 633 N N . ILE A 1 83 ? -5.209 5.161 10.831 1.00 55.34 83 ILE A N 1
ATOM 634 C CA . ILE A 1 83 ? -4.540 4.055 10.153 1.00 55.34 83 ILE A CA 1
ATOM 635 C C . ILE A 1 83 ? -3.063 4.112 10.511 1.00 55.34 83 ILE A C 1
ATOM 637 O O . ILE A 1 83 ? -2.515 5.238 10.472 1.00 55.34 83 ILE A O 1
#

InterPro domains:
  IPR007204 Actin-related protein 2/3 complex subunit 3 [PF04062] (9-80)
  IPR007204 Actin-related protein 2/3 complex subunit 3 [PTHR12391] (9-80)
  IPR036753 Actin-related protein 2/3 complex subunit 3 superfamily [G3DSA:1.10.1760.10] (4-83)
  IPR036753 Actin-related protein 2/3 complex subunit 3 superfamily [SSF69060] (9-80)

Radius of gyration: 16.08 Å; chains: 1; bounding box: 30×47×38 Å

Secondary structure (DSSP, 8-state):
---------------SHHHHHHHHHHHHHHHHHHHHTT--SHHHHHHHHHHHHHS----TTSTT-S-TTTSPPPSSHHHHT--

Foldseek 3Di:
DDDDDDDDPPLQDDDDLVSQVVVQVVVLVVVLVVQCVPDPDPVSSVVSVVVSVVDDDDGAQDPPDPDPPSGHHDPDVVSVPRD

Sequence (83 aa):
MERHATGSFLNFDIKSPADKLLIYLTFYINLALKRLEGCRTLAEGTKAIINLGLEKVPVPGESGFPFPGLFALPQSQKEAGII

pLDDT: mean 80.08, std 18.37, range [37.41, 98.5]